Protein AF-A0A8H7FLU4-F1 (afdb_monomer_lite)

Structure (mmCIF, N/CA/C/O backbone):
data_AF-A0A8H7FLU4-F1
#
_entry.id   AF-A0A8H7FLU4-F1
#
loop_
_atom_site.group_PDB
_atom_site.id
_atom_site.type_symbol
_atom_site.label_atom_id
_atom_site.label_alt_id
_atom_site.label_comp_id
_atom_site.label_asym_id
_atom_site.label_entity_id
_atom_site.label_seq_id
_atom_site.pdbx_PDB_ins_code
_atom_site.Cartn_x
_atom_site.Cartn_y
_atom_site.Cartn_z
_atom_site.occupancy
_atom_site.B_iso_or_equiv
_atom_site.auth_seq_id
_atom_site.auth_comp_id
_atom_site.auth_asym_id
_atom_site.auth_atom_id
_atom_site.pdbx_PDB_model_num
ATOM 1 N N . MET A 1 1 ? -44.808 2.483 -30.007 1.00 52.56 1 MET A N 1
ATOM 2 C CA . MET A 1 1 ? -43.364 2.314 -30.289 1.00 52.56 1 MET A CA 1
ATOM 3 C C . MET A 1 1 ? -42.459 2.634 -29.084 1.00 52.56 1 MET A C 1
ATOM 5 O O . MET A 1 1 ? -41.346 3.084 -29.282 1.00 52.56 1 MET A O 1
ATOM 9 N N . HIS A 1 2 ? -42.879 2.387 -27.831 1.00 55.38 2 HIS A N 1
ATOM 10 C CA .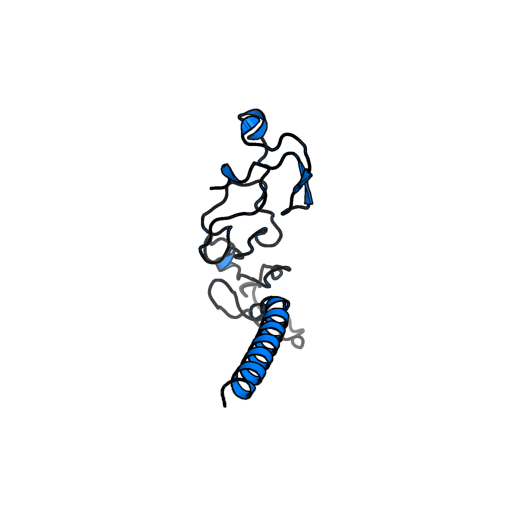 HIS A 1 2 ? -42.052 2.710 -26.644 1.00 55.38 2 HIS A CA 1
ATOM 11 C C . HIS A 1 2 ? -41.569 1.472 -25.863 1.00 55.38 2 HIS A C 1
ATOM 13 O O . HIS A 1 2 ? -40.625 1.542 -25.086 1.00 55.38 2 HIS A O 1
ATOM 19 N N . LYS A 1 3 ? -42.208 0.310 -26.074 1.00 53.03 3 LYS A N 1
ATOM 20 C CA . LYS A 1 3 ? -41.825 -0.940 -25.402 1.00 53.03 3 LYS A CA 1
ATOM 21 C C . LYS A 1 3 ? -40.581 -1.575 -26.030 1.00 53.03 3 LYS A C 1
ATOM 23 O O . LYS A 1 3 ? -39.710 -2.003 -25.289 1.00 53.03 3 LYS A O 1
ATOM 28 N N . GLU A 1 4 ? -40.467 -1.596 -27.358 1.00 54.50 4 GLU A N 1
ATOM 29 C CA . GLU A 1 4 ? -39.339 -2.243 -28.056 1.00 54.50 4 GLU A CA 1
ATOM 30 C C . GLU A 1 4 ? -37.990 -1.554 -27.790 1.00 54.50 4 GLU A C 1
ATOM 32 O O . GLU A 1 4 ? -37.000 -2.241 -27.552 1.00 54.50 4 GLU A O 1
ATOM 37 N N . THR A 1 5 ? -37.961 -0.220 -27.702 1.00 52.09 5 THR A N 1
ATOM 38 C CA . THR A 1 5 ? -36.750 0.560 -27.379 1.00 52.09 5 THR A CA 1
ATOM 39 C C . THR A 1 5 ? -36.280 0.353 -25.934 1.00 52.09 5 THR A C 1
ATOM 41 O O . THR A 1 5 ? -35.084 0.254 -25.670 1.00 52.09 5 THR A O 1
ATOM 44 N N . CYS A 1 6 ? -37.211 0.182 -24.990 1.00 57.66 6 CYS A N 1
ATOM 45 C CA . CYS A 1 6 ? -36.879 -0.088 -23.588 1.00 57.66 6 CYS A CA 1
ATOM 46 C C . CYS A 1 6 ? -36.291 -1.501 -23.388 1.00 57.66 6 CYS A C 1
ATOM 48 O O . CYS A 1 6 ? -35.422 -1.706 -22.537 1.00 57.66 6 CYS A O 1
ATOM 50 N N . PHE A 1 7 ? -36.724 -2.490 -24.182 1.00 58.44 7 PHE A N 1
ATOM 51 C CA . PHE A 1 7 ? -36.149 -3.841 -24.146 1.00 58.44 7 PHE A CA 1
ATOM 52 C C . PHE A 1 7 ? -34.725 -3.888 -24.721 1.00 58.44 7 PHE A C 1
ATOM 54 O O . PHE A 1 7 ? -33.890 -4.622 -24.186 1.00 58.44 7 PHE A O 1
ATOM 61 N N . SER A 1 8 ? -34.417 -3.096 -25.756 1.00 69.75 8 SER A N 1
ATOM 62 C CA . SER A 1 8 ? -33.050 -2.993 -26.286 1.00 69.75 8 SER A CA 1
ATOM 63 C C . SER A 1 8 ? -32.102 -2.272 -25.327 1.00 69.75 8 SER A C 1
ATOM 65 O O . SER A 1 8 ? -30.999 -2.760 -25.101 1.00 69.75 8 SER A O 1
ATOM 67 N N . GLU A 1 9 ? -32.534 -1.177 -24.694 1.00 74.12 9 GLU A N 1
ATOM 68 C CA . GLU A 1 9 ? -31.709 -0.423 -23.735 1.00 74.12 9 GLU A CA 1
ATOM 69 C C . GLU A 1 9 ? -31.348 -1.254 -22.499 1.00 74.12 9 GLU A C 1
ATOM 71 O O . GLU A 1 9 ? -30.185 -1.309 -22.104 1.00 74.12 9 GLU A O 1
ATOM 76 N N . LYS A 1 10 ? -32.313 -1.988 -21.926 1.00 76.62 10 LYS A N 1
ATOM 77 C CA . LYS A 1 10 ? -32.045 -2.891 -20.793 1.00 76.62 10 LYS A CA 1
ATOM 78 C C . LYS A 1 10 ? -31.032 -3.978 -21.139 1.00 76.62 10 LYS A C 1
ATOM 80 O O . LYS A 1 10 ? -30.221 -4.351 -20.296 1.00 76.62 10 LYS A O 1
ATOM 85 N N . ARG A 1 11 ? -31.072 -4.490 -22.371 1.00 81.38 11 ARG A N 1
ATOM 86 C CA . ARG A 1 11 ? -30.145 -5.525 -22.838 1.00 81.38 11 ARG A CA 1
ATOM 87 C C . ARG A 1 11 ? -28.740 -4.968 -23.072 1.00 81.38 11 ARG A C 1
ATOM 89 O O . ARG A 1 11 ? -27.779 -5.653 -22.743 1.00 81.38 11 ARG A O 1
ATOM 96 N N . ILE A 1 12 ? -28.631 -3.745 -23.592 1.00 83.00 12 ILE A N 1
ATOM 97 C CA . ILE A 1 12 ? -27.352 -3.042 -23.759 1.00 83.00 12 ILE A CA 1
ATOM 98 C C . ILE A 1 12 ? -26.728 -2.756 -22.391 1.00 83.00 12 ILE A C 1
ATOM 100 O O . ILE A 1 12 ? -25.575 -3.115 -22.177 1.00 83.00 12 ILE A O 1
ATOM 104 N N . ASN A 1 13 ? -27.496 -2.217 -21.441 1.00 85.00 13 ASN A N 1
ATOM 105 C CA . ASN A 1 13 ? -26.995 -1.939 -20.092 1.00 85.00 13 ASN A CA 1
ATOM 106 C C . ASN A 1 13 ? -26.537 -3.218 -19.385 1.00 85.00 13 ASN A C 1
ATOM 108 O O . ASN A 1 13 ? -25.422 -3.265 -18.886 1.00 85.00 13 ASN A O 1
ATOM 112 N N . ALA A 1 14 ? -27.315 -4.302 -19.458 1.00 84.88 14 ALA A N 1
ATOM 113 C CA . ALA A 1 14 ? -26.906 -5.588 -18.891 1.00 84.88 14 ALA A CA 1
ATOM 114 C C . ALA A 1 14 ? -25.640 -6.177 -19.549 1.00 84.88 14 ALA A C 1
ATOM 116 O O . ALA A 1 14 ? -24.930 -6.963 -18.926 1.00 84.88 14 ALA A O 1
ATOM 117 N N . MET A 1 15 ? -25.361 -5.844 -20.813 1.00 84.25 15 MET A N 1
ATOM 118 C CA . MET A 1 15 ? -24.137 -6.259 -21.503 1.00 84.25 15 MET A CA 1
ATOM 119 C C . MET A 1 15 ? -22.943 -5.396 -21.086 1.00 84.25 15 MET A C 1
ATOM 121 O O . MET A 1 15 ? -21.872 -5.935 -20.829 1.00 84.25 15 MET A O 1
ATOM 125 N N . LEU A 1 16 ? -23.141 -4.082 -20.950 1.00 87.06 16 LEU A N 1
ATOM 126 C CA . LEU A 1 16 ? -22.137 -3.156 -20.425 1.00 87.06 16 LEU A CA 1
ATOM 127 C C . LEU A 1 16 ? -21.781 -3.476 -18.972 1.00 87.06 16 LEU A C 1
ATOM 129 O O . LEU A 1 16 ? -20.606 -3.471 -18.634 1.00 87.06 16 LEU A O 1
ATOM 133 N N . ASP A 1 17 ? -22.758 -3.833 -18.138 1.00 88.12 17 ASP A N 1
ATOM 134 C CA . ASP A 1 17 ? -22.525 -4.241 -16.750 1.00 88.12 17 ASP A CA 1
ATOM 135 C C . ASP A 1 17 ? -21.650 -5.497 -16.672 1.00 88.12 17 ASP A C 1
ATOM 137 O O . ASP A 1 17 ? -20.758 -5.577 -15.831 1.00 88.12 17 ASP A O 1
ATOM 141 N N . LYS A 1 18 ? -21.856 -6.458 -17.583 1.00 85.81 18 LYS A N 1
ATOM 142 C CA . LYS A 1 18 ? -21.008 -7.654 -17.686 1.00 85.81 18 LYS A CA 1
ATOM 143 C C . LYS A 1 18 ? -19.590 -7.311 -18.123 1.00 85.81 18 LYS A C 1
ATOM 145 O O . LYS A 1 18 ? -18.654 -7.760 -17.478 1.00 85.81 18 LYS A O 1
ATOM 150 N N . ILE A 1 19 ? -19.435 -6.482 -19.154 1.00 84.94 19 ILE A N 1
ATOM 151 C CA . ILE A 1 19 ? -18.115 -6.038 -19.629 1.00 84.94 19 ILE A CA 1
ATOM 152 C C . ILE A 1 19 ? -17.389 -5.255 -18.528 1.00 84.94 19 ILE A C 1
ATOM 154 O O . ILE A 1 19 ? -16.218 -5.503 -18.269 1.00 84.94 19 ILE A O 1
ATOM 158 N N . ASN A 1 20 ? -18.084 -4.360 -17.825 1.00 84.19 20 ASN A N 1
ATOM 159 C CA . ASN A 1 20 ? -17.516 -3.593 -16.718 1.00 84.19 20 ASN A CA 1
ATOM 160 C C . ASN A 1 20 ? -17.113 -4.496 -15.548 1.00 84.19 20 ASN A C 1
ATOM 162 O O . ASN A 1 20 ? -16.073 -4.265 -14.941 1.00 84.19 20 ASN A O 1
ATOM 166 N N . ALA A 1 21 ? -17.909 -5.521 -15.230 1.00 81.19 21 ALA A N 1
ATOM 167 C CA . ALA A 1 21 ? -17.563 -6.499 -14.204 1.00 81.19 21 ALA A CA 1
ATOM 168 C C . ALA A 1 21 ? -16.354 -7.359 -14.612 1.00 81.19 21 ALA A C 1
ATOM 170 O O . ALA A 1 21 ? -15.484 -7.615 -13.784 1.00 81.19 21 ALA A O 1
ATOM 171 N N . GLU A 1 22 ? -16.274 -7.768 -15.881 1.00 78.25 22 GLU A N 1
ATOM 172 C CA . GLU A 1 22 ? -15.142 -8.518 -16.437 1.00 78.25 22 GLU A CA 1
ATOM 173 C C . GLU A 1 22 ? -13.857 -7.678 -16.465 1.00 78.25 22 GLU A C 1
ATOM 175 O O . GLU A 1 22 ? -12.801 -8.171 -16.080 1.00 78.25 22 GLU A O 1
ATOM 180 N N . GLU A 1 23 ? -13.930 -6.402 -16.853 1.00 72.50 23 GLU A N 1
ATOM 181 C CA . GLU A 1 23 ? -12.800 -5.463 -16.804 1.00 72.50 23 GLU A CA 1
ATOM 182 C C . GLU A 1 23 ? -12.382 -5.139 -15.363 1.00 72.50 23 GLU A C 1
ATOM 184 O O . GLU A 1 23 ? -11.192 -5.112 -15.063 1.00 72.50 23 GLU A O 1
ATOM 189 N N . ALA A 1 24 ? -13.334 -4.956 -14.441 1.00 71.19 24 ALA A N 1
ATOM 190 C CA . ALA A 1 24 ? -13.039 -4.708 -13.028 1.00 71.19 24 ALA A CA 1
ATOM 191 C C . ALA A 1 24 ? -12.415 -5.922 -12.316 1.00 71.19 24 ALA A C 1
ATOM 193 O O . ALA A 1 24 ? -11.744 -5.751 -11.299 1.00 71.19 24 ALA A O 1
ATOM 194 N N . ALA A 1 25 ? -12.634 -7.135 -12.831 1.00 72.69 25 ALA A N 1
ATOM 195 C CA . ALA A 1 25 ? -12.030 -8.358 -12.314 1.00 72.69 25 ALA A CA 1
ATOM 196 C C . ALA A 1 25 ? -10.604 -8.603 -12.838 1.00 72.69 25 ALA A C 1
ATOM 198 O O . ALA A 1 25 ? -9.891 -9.438 -12.274 1.00 72.69 25 ALA A O 1
ATOM 199 N N . LYS A 1 26 ? -10.168 -7.913 -13.904 1.00 69.81 26 LYS A N 1
ATOM 200 C CA . LYS A 1 26 ? -8.798 -8.052 -14.415 1.00 69.81 26 LYS A CA 1
ATOM 201 C C . LYS A 1 26 ? -7.809 -7.417 -13.435 1.00 69.81 26 LYS A C 1
ATOM 203 O O . LYS A 1 26 ? -8.065 -6.318 -12.936 1.00 69.81 26 LYS A O 1
ATOM 208 N N . PRO A 1 27 ? -6.661 -8.066 -13.172 1.00 64.38 27 PRO A N 1
ATOM 209 C CA . PRO A 1 27 ? -5.610 -7.435 -12.393 1.00 64.38 27 PRO A CA 1
ATOM 210 C C . PRO A 1 27 ? -5.148 -6.155 -13.108 1.00 64.38 27 PRO A C 1
ATOM 212 O O . PRO A 1 27 ? -5.127 -6.115 -14.344 1.00 64.38 27 PRO A O 1
ATOM 215 N N . PRO A 1 28 ? -4.790 -5.099 -12.359 1.00 66.44 28 PRO A N 1
ATOM 216 C CA . PRO A 1 28 ? -4.310 -3.863 -12.956 1.00 66.44 28 PRO A CA 1
ATOM 217 C C . PRO A 1 28 ? -3.080 -4.144 -13.836 1.00 66.44 28 PRO A C 1
ATOM 219 O O . PRO A 1 28 ? -2.247 -4.979 -13.469 1.00 66.44 28 PRO A O 1
ATOM 222 N N . PRO A 1 29 ? -2.943 -3.468 -14.991 1.00 68.44 29 PRO A N 1
ATOM 223 C CA . PRO A 1 29 ? -1.789 -3.663 -15.857 1.00 68.44 29 PRO A CA 1
ATOM 224 C C . PRO A 1 29 ? -0.506 -3.307 -15.099 1.00 68.44 29 PRO A C 1
ATOM 226 O O . PRO A 1 29 ? -0.402 -2.220 -14.520 1.00 68.44 29 PRO A O 1
ATOM 229 N N . LYS A 1 30 ? 0.460 -4.233 -15.106 1.00 77.31 30 LYS A N 1
ATOM 230 C CA . LYS A 1 30 ? 1.774 -4.028 -14.490 1.00 77.31 30 LYS A CA 1
ATOM 231 C C . LYS A 1 30 ? 2.607 -3.020 -15.310 1.00 77.31 30 LYS A C 1
ATOM 233 O O . LYS A 1 30 ? 2.429 -2.941 -16.530 1.00 77.31 30 LYS A O 1
ATOM 238 N N . PRO A 1 31 ? 3.492 -2.236 -14.666 1.00 80.88 31 PRO A N 1
ATOM 239 C CA . PRO A 1 31 ? 4.494 -1.412 -15.335 1.00 80.88 31 PRO A CA 1
ATOM 240 C C . PRO A 1 31 ? 5.388 -2.232 -16.267 1.00 80.88 31 PRO A C 1
ATOM 242 O O . PRO A 1 31 ? 5.470 -3.456 -16.166 1.00 80.88 31 PRO A O 1
ATOM 245 N N . LYS A 1 32 ? 6.070 -1.543 -17.185 1.00 81.38 32 LYS A N 1
ATOM 246 C CA . LYS A 1 32 ? 7.060 -2.189 -18.045 1.00 81.38 32 LYS A CA 1
ATOM 247 C C . LYS A 1 32 ? 8.278 -2.600 -17.218 1.00 81.38 32 LYS A C 1
ATOM 249 O O . LYS A 1 32 ? 8.772 -1.791 -16.441 1.00 81.38 32 LYS A O 1
ATOM 254 N N . ALA A 1 33 ? 8.757 -3.820 -17.438 1.00 79.56 33 ALA A N 1
ATOM 255 C CA . ALA A 1 33 ? 9.882 -4.391 -16.701 1.00 79.56 33 ALA A CA 1
ATOM 256 C C . ALA A 1 33 ? 11.258 -3.838 -17.127 1.00 79.56 33 ALA A C 1
ATOM 258 O O . ALA A 1 33 ? 12.252 -4.103 -16.466 1.00 79.56 33 ALA A O 1
ATOM 259 N N . ASP A 1 34 ? 11.332 -3.081 -18.228 1.00 82.88 34 ASP A N 1
ATOM 260 C CA . ASP A 1 34 ? 12.581 -2.550 -18.791 1.00 82.88 34 ASP A CA 1
ATOM 261 C C . ASP A 1 34 ? 12.925 -1.136 -18.299 1.00 82.88 34 ASP A C 1
ATOM 263 O O . ASP A 1 34 ? 13.911 -0.554 -18.747 1.00 82.88 34 ASP A O 1
ATOM 267 N N . GLN A 1 35 ? 12.119 -0.553 -17.407 1.00 87.19 35 GLN A N 1
ATOM 268 C CA . GLN A 1 35 ? 12.310 0.822 -16.951 1.00 87.19 35 GLN A CA 1
ATOM 269 C C . GLN A 1 35 ? 11.878 1.043 -15.501 1.00 87.19 35 GLN A C 1
ATOM 271 O O . GLN A 1 35 ? 10.874 0.510 -15.023 1.00 87.19 35 GLN A O 1
ATOM 276 N N . CYS A 1 36 ? 12.610 1.912 -14.812 1.00 85.94 36 CYS A N 1
ATOM 277 C CA . CYS A 1 36 ? 12.272 2.398 -13.487 1.00 85.94 36 CYS A CA 1
ATOM 278 C C . CYS A 1 36 ? 10.885 3.046 -13.511 1.00 85.94 36 CYS A C 1
ATOM 280 O O . CYS A 1 36 ? 10.606 3.945 -14.304 1.00 85.94 36 CYS A O 1
ATOM 282 N N . THR A 1 37 ? 10.006 2.621 -12.607 1.00 86.56 37 THR A N 1
ATOM 283 C CA . THR A 1 37 ? 8.657 3.185 -12.496 1.00 86.56 37 THR A CA 1
ATOM 284 C C . THR A 1 37 ? 8.672 4.577 -11.854 1.00 86.56 37 THR A C 1
ATOM 286 O O . THR A 1 37 ? 7.770 5.369 -12.118 1.00 86.56 37 THR A O 1
ATOM 289 N N . GLY A 1 38 ? 9.705 4.893 -11.061 1.00 83.44 38 GLY A N 1
ATOM 290 C CA . GLY A 1 38 ? 9.882 6.194 -10.411 1.00 83.44 38 GLY A CA 1
ATOM 291 C C . GLY A 1 38 ? 10.342 7.302 -11.363 1.00 83.44 38 GLY A C 1
ATOM 292 O O . GLY A 1 38 ? 9.669 8.319 -11.496 1.00 83.44 38 GLY A O 1
ATOM 293 N N . CYS A 1 39 ? 11.473 7.112 -12.049 1.00 86.06 39 CYS A N 1
ATOM 294 C CA . CYS A 1 39 ? 12.070 8.138 -12.918 1.00 86.06 39 CYS A CA 1
ATOM 295 C C . CYS A 1 39 ? 11.967 7.847 -14.425 1.00 86.06 39 CYS A C 1
ATOM 297 O O . CYS A 1 39 ? 12.257 8.727 -15.233 1.00 86.06 39 CYS A O 1
ATOM 299 N N . GLY A 1 40 ? 11.556 6.639 -14.827 1.00 85.75 40 GLY A N 1
ATOM 300 C CA . GLY A 1 40 ? 11.436 6.253 -16.236 1.00 85.75 40 GLY A CA 1
ATOM 301 C C . GLY A 1 40 ? 12.752 5.899 -16.932 1.00 85.75 40 GLY A C 1
ATOM 302 O O . GLY A 1 40 ? 12.727 5.652 -18.138 1.00 85.75 40 GLY A O 1
ATOM 303 N N . VAL A 1 41 ? 13.886 5.873 -16.217 1.00 85.06 41 VAL A N 1
ATOM 304 C CA . VAL A 1 41 ? 15.163 5.415 -16.789 1.00 85.06 41 VAL A CA 1
ATOM 305 C C . VAL A 1 41 ? 15.047 3.950 -17.199 1.00 85.06 41 VAL A C 1
ATOM 307 O O . VAL A 1 41 ? 14.432 3.160 -16.484 1.00 85.06 41 VAL A O 1
ATOM 310 N N . LYS A 1 42 ? 15.599 3.591 -18.359 1.00 84.50 42 LYS A N 1
ATOM 311 C CA . LYS A 1 42 ? 15.657 2.194 -18.791 1.00 84.50 42 LYS A CA 1
ATOM 312 C C . LYS A 1 42 ? 16.768 1.471 -18.053 1.00 84.50 42 LYS A C 1
ATOM 314 O O . LYS A 1 42 ? 17.855 2.024 -17.922 1.00 84.50 42 LYS A O 1
ATOM 319 N N . PHE A 1 43 ? 16.499 0.246 -17.627 1.00 81.19 43 PHE A N 1
ATOM 320 C CA . PHE A 1 43 ? 17.546 -0.602 -17.078 1.00 81.19 43 PHE A CA 1
ATOM 321 C C . PHE A 1 43 ? 18.482 -1.065 -18.200 1.00 81.19 43 PHE A C 1
ATOM 323 O O . PHE A 1 43 ? 18.008 -1.279 -19.324 1.00 81.19 43 PHE A O 1
ATOM 330 N N . PRO A 1 44 ? 19.791 -1.205 -17.927 1.00 71.88 44 PRO A N 1
ATOM 331 C CA . PRO A 1 44 ? 20.709 -1.800 -18.887 1.00 71.88 44 PRO A CA 1
ATOM 332 C C . PRO A 1 44 ? 20.211 -3.208 -19.242 1.00 71.88 44 PRO A C 1
ATOM 334 O O . PRO A 1 44 ? 19.920 -4.017 -18.359 1.00 71.88 44 PRO A O 1
ATOM 337 N N . GLN A 1 45 ? 20.044 -3.485 -20.537 1.00 61.69 45 GLN A N 1
ATOM 338 C CA . GLN A 1 45 ? 19.743 -4.840 -20.988 1.00 61.69 45 GLN A CA 1
ATOM 339 C C . GLN A 1 45 ? 21.003 -5.672 -20.769 1.00 61.69 45 GLN A C 1
ATOM 341 O O . GLN A 1 45 ? 22.057 -5.356 -21.312 1.00 61.69 45 GLN A O 1
ATOM 346 N N . ARG A 1 46 ? 20.902 -6.700 -19.928 1.00 53.94 46 ARG A N 1
ATOM 347 C CA . ARG A 1 46 ? 21.934 -7.726 -19.830 1.00 53.94 46 ARG A CA 1
ATOM 348 C C . ARG A 1 46 ? 21.746 -8.617 -21.053 1.00 53.94 46 ARG A C 1
ATOM 350 O O . ARG A 1 46 ? 20.848 -9.455 -21.053 1.00 53.94 46 ARG A O 1
ATOM 357 N N . ASP A 1 47 ? 22.487 -8.345 -22.119 1.00 48.25 47 ASP A N 1
ATOM 358 C CA . ASP A 1 47 ? 22.499 -9.223 -23.283 1.00 48.25 47 ASP A CA 1
ATOM 359 C C . ASP A 1 47 ? 23.040 -10.589 -22.825 1.00 48.25 47 ASP A C 1
ATOM 361 O O . ASP A 1 47 ? 24.103 -10.679 -22.214 1.00 48.25 47 ASP A O 1
ATOM 365 N N . GLU A 1 48 ? 22.257 -11.651 -23.033 1.00 52.19 48 GLU A N 1
ATOM 366 C CA . GLU A 1 48 ? 22.562 -13.01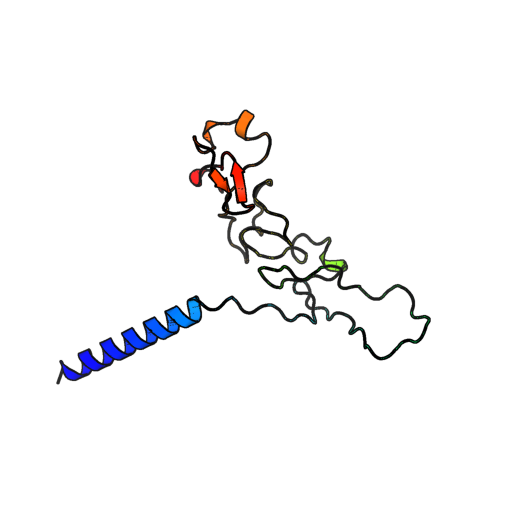5 -22.564 1.00 52.19 48 GLU A CA 1
ATOM 367 C C . GLU A 1 48 ? 23.719 -13.677 -23.346 1.00 52.19 48 GLU A C 1
ATOM 369 O O . GLU A 1 48 ? 24.103 -14.796 -23.017 1.00 52.19 48 GLU A O 1
ATOM 374 N N . ASP A 1 49 ? 24.279 -12.990 -24.350 1.00 48.78 49 ASP A N 1
ATOM 375 C CA . ASP A 1 49 ? 25.241 -13.540 -25.315 1.00 48.78 49 ASP A CA 1
ATOM 376 C C . ASP A 1 49 ? 26.696 -13.048 -25.140 1.00 48.78 49 ASP A C 1
ATOM 378 O O . ASP A 1 49 ? 27.583 -13.588 -25.799 1.00 48.78 49 ASP A O 1
ATOM 382 N N . ASP A 1 50 ? 26.976 -12.081 -24.257 1.00 43.56 50 ASP A N 1
ATOM 383 C CA . ASP A 1 50 ? 28.346 -11.598 -24.010 1.00 43.56 50 ASP A CA 1
ATOM 384 C C . ASP A 1 50 ? 28.895 -12.176 -22.692 1.00 43.56 50 ASP A C 1
ATOM 386 O O . ASP A 1 50 ? 28.827 -11.570 -21.621 1.00 43.56 50 ASP A O 1
ATOM 390 N N . GLU A 1 51 ? 29.460 -13.385 -22.786 1.00 45.34 51 GLU A N 1
ATOM 391 C CA . GLU A 1 51 ? 30.326 -14.010 -21.770 1.00 45.34 51 GLU A CA 1
ATOM 392 C C . GLU A 1 51 ? 31.750 -13.411 -21.766 1.00 45.34 51 GLU A C 1
ATOM 394 O O . GLU A 1 51 ? 32.706 -14.102 -21.416 1.00 45.34 51 GLU A O 1
ATOM 399 N N . ASP A 1 52 ? 31.918 -12.146 -22.163 1.00 40.47 52 ASP A N 1
ATOM 400 C CA . ASP A 1 52 ? 33.232 -11.509 -22.231 1.00 40.47 52 ASP A CA 1
ATOM 401 C C . ASP A 1 52 ? 33.479 -10.576 -21.036 1.00 40.47 52 ASP A C 1
ATOM 403 O O . ASP A 1 52 ? 32.739 -9.642 -20.723 1.00 40.47 52 ASP A O 1
ATOM 407 N N . GLU A 1 53 ? 34.562 -10.932 -20.357 1.00 48.62 53 GLU A N 1
ATOM 408 C CA . GLU A 1 53 ? 35.213 -10.330 -19.206 1.00 48.62 53 GLU A CA 1
ATOM 409 C C . GLU A 1 53 ? 35.447 -8.807 -19.373 1.00 48.62 53 GLU A C 1
ATOM 411 O O . GLU A 1 53 ? 35.740 -8.318 -20.463 1.00 48.62 53 GLU A O 1
ATOM 416 N N . ASP A 1 54 ? 35.389 -8.076 -18.251 1.00 44.09 54 ASP A N 1
ATOM 417 C CA . ASP A 1 54 ? 35.871 -6.693 -18.067 1.00 44.09 54 ASP A CA 1
ATOM 418 C C . ASP A 1 54 ? 34.985 -5.511 -18.535 1.00 44.09 54 ASP A C 1
ATOM 420 O O . ASP A 1 54 ? 35.458 -4.603 -19.223 1.00 44.09 54 ASP A O 1
ATOM 424 N N . MET A 1 55 ? 33.735 -5.408 -18.054 1.00 43.88 55 MET A N 1
ATOM 425 C CA . MET A 1 55 ? 33.073 -4.094 -17.942 1.00 43.88 55 MET A CA 1
ATOM 426 C C . MET A 1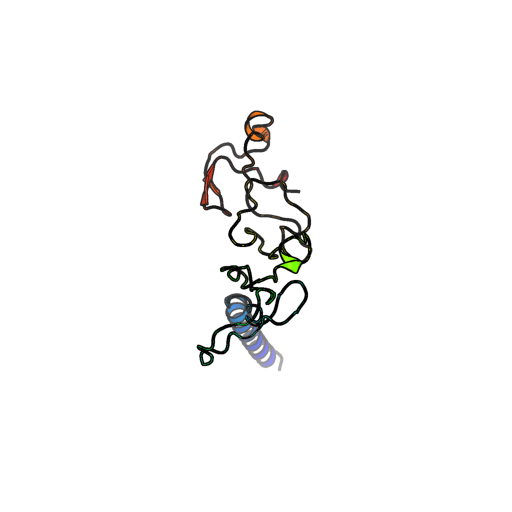 55 ? 32.907 -3.661 -16.486 1.00 43.88 55 MET A C 1
ATOM 428 O O . MET A 1 55 ? 32.248 -4.313 -15.680 1.00 43.88 55 MET A O 1
ATOM 432 N N . GLU A 1 56 ? 33.558 -2.541 -16.179 1.00 39.97 56 GLU A N 1
ATOM 433 C CA . GLU A 1 56 ? 33.578 -1.867 -14.890 1.00 39.97 56 GLU A CA 1
ATOM 434 C C . GLU A 1 56 ? 32.161 -1.593 -14.354 1.00 39.97 56 GLU A C 1
ATOM 436 O O . GLU A 1 56 ? 31.351 -0.906 -14.973 1.00 39.97 56 GLU A O 1
ATOM 441 N N . GLU A 1 57 ? 31.891 -2.210 -13.206 1.00 43.62 57 GLU A N 1
ATOM 442 C CA . GLU A 1 57 ? 31.202 -1.740 -11.993 1.00 43.62 57 GLU A CA 1
ATOM 443 C C . GLU A 1 57 ? 30.667 -0.283 -11.977 1.00 43.62 57 GLU A C 1
ATOM 445 O O . GLU A 1 57 ? 31.039 0.505 -11.117 1.00 43.62 57 GLU A O 1
ATOM 450 N N . ASP A 1 58 ? 29.793 0.102 -12.910 1.00 41.06 58 ASP A N 1
ATOM 451 C CA . ASP A 1 58 ? 28.997 1.347 -12.808 1.00 41.06 58 ASP A CA 1
ATOM 452 C C . ASP A 1 58 ? 27.661 1.268 -13.580 1.00 41.06 58 ASP A C 1
ATOM 454 O O . ASP A 1 58 ? 27.006 2.267 -13.890 1.00 41.06 58 ASP A O 1
ATOM 458 N N . GLY A 1 59 ? 27.244 0.053 -13.947 1.00 41.91 59 GLY A N 1
ATOM 459 C CA . GLY A 1 59 ? 25.919 -0.188 -14.500 1.00 41.91 59 GLY A CA 1
ATOM 460 C C . GLY A 1 59 ? 24.913 -0.198 -13.363 1.00 41.91 59 GLY A C 1
ATOM 461 O O . GLY A 1 59 ? 24.970 -1.112 -12.552 1.00 41.91 59 GLY A O 1
ATOM 462 N N . GLU A 1 60 ? 24.018 0.796 -13.318 1.00 46.00 60 GLU A N 1
ATOM 463 C CA . GLU A 1 60 ? 22.869 0.869 -12.405 1.00 46.00 60 GLU A CA 1
ATOM 464 C C . GLU A 1 60 ? 22.123 -0.478 -12.391 1.00 46.00 60 GLU A C 1
ATOM 466 O O . GLU A 1 60 ? 21.215 -0.717 -13.197 1.00 46.00 60 GLU A O 1
ATOM 471 N N . GLU A 1 61 ? 22.526 -1.391 -11.505 1.00 48.47 61 GLU A N 1
ATOM 472 C CA . GLU A 1 61 ? 21.846 -2.660 -11.335 1.00 48.47 61 GLU A CA 1
ATOM 473 C C . GLU A 1 61 ? 20.416 -2.318 -10.927 1.00 48.47 61 GLU A C 1
ATOM 475 O O . GLU A 1 61 ? 20.164 -1.476 -10.057 1.00 48.47 61 GLU A O 1
ATOM 480 N N . ALA A 1 62 ? 19.445 -2.925 -11.607 1.00 50.59 62 ALA A N 1
ATOM 481 C CA . ALA A 1 62 ? 18.057 -2.860 -11.190 1.00 50.59 62 ALA A CA 1
ATOM 482 C C . ALA A 1 62 ? 17.962 -3.519 -9.805 1.00 50.59 62 ALA A C 1
ATOM 484 O O . ALA A 1 62 ? 17.739 -4.717 -9.683 1.00 50.59 62 ALA A O 1
ATOM 485 N N . LEU A 1 63 ? 18.178 -2.727 -8.758 1.00 53.97 63 LEU A N 1
ATOM 486 C CA . LEU A 1 63 ? 18.379 -3.184 -7.383 1.00 53.97 63 LEU A CA 1
ATOM 487 C C . LEU A 1 63 ? 17.106 -3.726 -6.724 1.00 53.97 63 LEU A C 1
ATOM 489 O O . LEU A 1 63 ? 17.132 -4.127 -5.564 1.00 53.97 63 LEU A O 1
ATOM 493 N N . ALA A 1 64 ? 15.973 -3.714 -7.421 1.00 55.50 64 ALA A N 1
ATOM 494 C CA . ALA A 1 64 ? 14.691 -4.041 -6.832 1.00 55.50 64 ALA A CA 1
ATOM 495 C C . ALA A 1 64 ? 13.944 -5.056 -7.690 1.00 55.50 64 ALA A C 1
ATOM 497 O O . ALA A 1 64 ? 13.401 -4.707 -8.744 1.00 55.50 64 ALA A O 1
ATOM 498 N N . ASP A 1 65 ? 13.860 -6.285 -7.172 1.00 65.56 65 ASP A N 1
ATOM 499 C CA . ASP A 1 65 ? 12.800 -7.230 -7.506 1.00 65.56 65 ASP A CA 1
ATOM 500 C C . ASP A 1 65 ? 11.483 -6.454 -7.638 1.00 65.56 65 ASP A C 1
ATOM 502 O O . ASP A 1 65 ? 11.067 -5.716 -6.733 1.00 65.56 65 ASP A O 1
ATOM 506 N N . ALA A 1 66 ? 10.864 -6.539 -8.818 1.00 77.50 66 ALA A N 1
ATOM 507 C CA . ALA A 1 66 ? 9.624 -5.830 -9.082 1.00 77.50 66 ALA A CA 1
ATOM 508 C C . ALA A 1 66 ? 8.592 -6.235 -8.026 1.00 77.50 66 ALA A C 1
ATOM 510 O O . ALA A 1 66 ? 8.420 -7.416 -7.742 1.00 77.50 66 ALA A O 1
ATOM 511 N N . CYS A 1 67 ? 7.880 -5.266 -7.452 1.00 79.00 67 CYS A N 1
ATOM 512 C CA . CYS A 1 67 ? 6.896 -5.570 -6.422 1.00 79.00 67 CYS A CA 1
ATOM 513 C C . CYS A 1 67 ? 5.861 -6.578 -6.950 1.00 79.00 67 CYS A C 1
ATOM 515 O O . CYS A 1 67 ? 5.219 -6.330 -7.970 1.00 79.00 67 CYS A O 1
ATOM 517 N N . ASP A 1 68 ? 5.663 -7.689 -6.243 1.00 75.25 68 ASP A N 1
ATOM 518 C CA . ASP A 1 68 ? 4.811 -8.792 -6.709 1.00 75.25 68 ASP A CA 1
ATOM 519 C C . ASP A 1 68 ? 3.368 -8.360 -7.010 1.00 75.25 68 ASP A C 1
ATOM 521 O O . ASP A 1 68 ? 2.770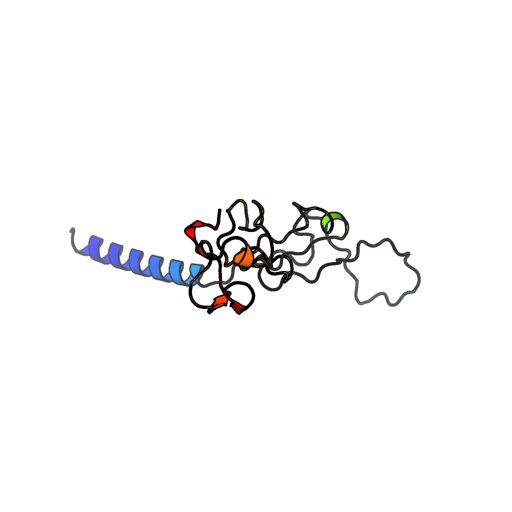 -8.783 -8.011 1.00 75.25 68 ASP A O 1
ATOM 525 N N . ASP A 1 69 ? 2.851 -7.449 -6.182 1.00 74.25 69 ASP A N 1
ATOM 526 C CA . ASP A 1 69 ? 1.494 -6.912 -6.257 1.00 74.25 69 ASP A CA 1
ATOM 527 C C . ASP A 1 69 ? 1.311 -5.971 -7.460 1.00 74.25 69 ASP A C 1
ATOM 529 O O . ASP A 1 69 ? 0.428 -6.166 -8.299 1.00 74.25 69 ASP A O 1
ATOM 533 N N . CYS A 1 70 ? 2.136 -4.919 -7.539 1.00 76.44 70 CYS A N 1
ATOM 534 C CA . CYS A 1 70 ? 1.957 -3.802 -8.474 1.00 76.44 70 CYS A CA 1
ATOM 535 C C . CYS A 1 70 ? 2.869 -3.872 -9.707 1.00 76.44 70 CYS A C 1
ATOM 537 O O . CYS A 1 70 ? 2.622 -3.153 -10.669 1.00 76.44 70 CYS A O 1
ATOM 539 N N . GLY A 1 71 ? 3.926 -4.686 -9.684 1.00 80.94 71 GLY A N 1
ATOM 540 C CA . GLY A 1 71 ? 5.016 -4.691 -10.665 1.00 80.94 71 GLY A CA 1
ATOM 541 C C . GLY A 1 71 ? 5.884 -3.428 -10.643 1.00 80.94 71 GLY A C 1
ATOM 542 O O . GLY A 1 71 ? 6.610 -3.177 -11.596 1.00 80.94 71 GLY A O 1
ATOM 543 N N . TYR A 1 72 ? 5.765 -2.591 -9.608 1.00 84.06 72 TYR A N 1
ATOM 544 C CA . TYR A 1 72 ? 6.556 -1.368 -9.473 1.00 84.06 72 TYR A CA 1
ATOM 545 C C . TYR A 1 72 ? 8.007 -1.730 -9.172 1.00 84.06 72 TYR A C 1
ATOM 547 O O . TYR A 1 72 ? 8.271 -2.552 -8.297 1.00 84.06 72 TYR A O 1
ATOM 555 N N . MET A 1 73 ? 8.925 -1.093 -9.883 1.00 85.94 73 MET A N 1
ATOM 556 C CA . MET A 1 73 ? 10.363 -1.324 -9.772 1.00 85.94 73 MET A CA 1
ATOM 557 C C . MET A 1 73 ? 11.110 0.001 -9.857 1.00 85.94 73 MET A C 1
ATOM 559 O O . MET A 1 73 ? 10.613 0.956 -10.462 1.00 85.94 73 MET A O 1
ATOM 563 N N . VAL A 1 74 ? 12.286 0.078 -9.244 1.00 85.62 74 VAL A N 1
ATOM 564 C CA . VAL A 1 74 ? 13.054 1.321 -9.107 1.00 85.62 74 VAL A CA 1
ATOM 565 C C . VAL A 1 74 ? 14.525 1.079 -9.409 1.00 85.62 74 VAL A C 1
ATOM 567 O O . VAL A 1 74 ? 15.038 0.002 -9.130 1.00 85.62 74 VAL A O 1
ATOM 570 N N . CYS A 1 75 ? 15.193 2.075 -9.991 1.00 83.12 75 CYS A N 1
ATOM 571 C CA . CYS A 1 75 ? 16.652 2.082 -10.084 1.00 83.12 75 CYS A CA 1
ATOM 572 C C . CYS A 1 75 ? 17.283 2.420 -8.732 1.00 83.12 75 CYS A C 1
ATOM 574 O O . CYS A 1 75 ? 16.609 2.938 -7.834 1.00 83.12 75 CYS A O 1
ATOM 576 N N . GLU A 1 76 ? 18.587 2.185 -8.616 1.00 77.12 76 GLU A N 1
ATOM 577 C CA . GLU A 1 76 ? 19.373 2.512 -7.427 1.00 77.12 76 GLU A CA 1
ATOM 578 C C . GLU A 1 76 ? 19.206 3.976 -7.003 1.00 77.12 76 GLU A C 1
ATOM 580 O O . GLU A 1 76 ? 18.926 4.269 -5.843 1.00 77.12 76 GLU A O 1
ATOM 585 N N . GLY A 1 77 ? 19.232 4.909 -7.958 1.00 79.62 77 GLY A N 1
ATOM 586 C CA . GLY A 1 77 ? 19.009 6.327 -7.665 1.00 79.62 77 GLY A CA 1
ATOM 587 C C . GLY A 1 77 ? 17.629 6.622 -7.061 1.00 79.62 77 GLY A C 1
ATOM 588 O O . GLY A 1 77 ? 17.485 7.540 -6.257 1.00 79.62 77 GLY A O 1
ATOM 589 N N . CYS A 1 78 ? 16.609 5.830 -7.403 1.00 83.00 78 CYS A N 1
ATOM 590 C CA . CYS A 1 78 ? 15.269 5.984 -6.846 1.00 83.00 78 CYS A CA 1
ATOM 591 C C . CYS A 1 78 ? 15.088 5.251 -5.514 1.00 83.00 78 CYS A C 1
ATOM 593 O O . CYS A 1 78 ? 14.204 5.650 -4.771 1.00 83.00 78 CYS A O 1
ATOM 595 N N . VAL A 1 79 ? 15.888 4.235 -5.166 1.00 77.88 79 VAL A N 1
ATOM 596 C CA . VAL A 1 79 ? 15.668 3.424 -3.946 1.00 77.88 79 VAL A CA 1
ATOM 597 C C . VAL A 1 79 ? 15.697 4.260 -2.662 1.00 77.88 79 VAL A C 1
ATOM 599 O O . VAL A 1 79 ? 14.956 3.998 -1.716 1.00 77.88 79 VAL A O 1
ATOM 602 N N . SER A 1 80 ? 16.525 5.306 -2.647 1.00 72.62 80 SER A N 1
ATOM 603 C CA . SER A 1 80 ? 16.655 6.238 -1.524 1.00 72.62 80 SER A CA 1
ATOM 604 C C . SER A 1 80 ? 15.644 7.395 -1.571 1.00 72.62 80 SER A C 1
ATOM 606 O O . SER A 1 80 ? 15.498 8.135 -0.594 1.00 72.62 80 SER A O 1
ATOM 608 N N . ASP A 1 81 ? 14.907 7.547 -2.676 1.00 75.31 81 ASP A N 1
ATOM 609 C CA . ASP A 1 81 ? 13.926 8.609 -2.876 1.00 75.31 81 ASP A CA 1
ATOM 610 C C . ASP A 1 81 ? 12.566 8.209 -2.283 1.00 75.31 81 ASP A C 1
ATOM 612 O O . ASP A 1 81 ? 11.913 7.254 -2.698 1.00 75.31 81 ASP A O 1
ATOM 616 N N . THR A 1 82 ? 12.075 8.978 -1.313 1.00 68.25 82 THR A N 1
ATOM 617 C CA . THR A 1 82 ? 10.784 8.688 -0.662 1.00 68.25 82 THR A CA 1
ATOM 618 C C . THR A 1 82 ? 9.557 8.858 -1.566 1.00 68.25 82 THR A C 1
ATOM 620 O O . THR A 1 82 ? 8.489 8.352 -1.230 1.00 68.25 82 THR A O 1
ATOM 623 N N . ASN A 1 83 ? 9.687 9.563 -2.692 1.00 68.81 83 ASN A N 1
ATOM 624 C CA . ASN A 1 83 ? 8.632 9.756 -3.683 1.00 68.81 83 ASN A CA 1
ATOM 625 C C . ASN A 1 83 ? 8.761 8.750 -4.831 1.00 68.81 83 ASN A C 1
ATOM 627 O O . ASN A 1 83 ? 7.803 8.041 -5.127 1.00 68.81 83 ASN A O 1
ATOM 631 N N . ASN A 1 84 ? 9.935 8.679 -5.461 1.00 76.06 84 ASN A N 1
ATOM 632 C CA . ASN A 1 84 ? 10.160 7.854 -6.654 1.00 76.06 84 ASN A CA 1
ATOM 633 C C . ASN A 1 84 ? 10.481 6.390 -6.309 1.00 76.06 84 ASN A C 1
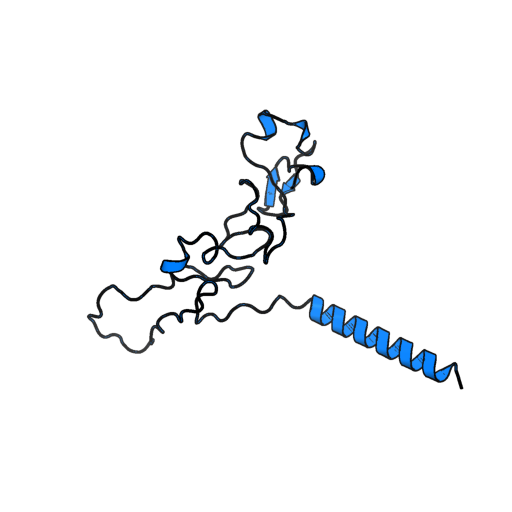ATOM 635 O O . ASN A 1 84 ? 10.209 5.490 -7.103 1.00 76.06 84 ASN A O 1
ATOM 639 N N . GLY A 1 85 ? 11.010 6.150 -5.110 1.00 75.38 85 GLY A N 1
ATOM 640 C CA . GLY A 1 85 ? 11.443 4.857 -4.584 1.00 75.38 85 GLY A CA 1
ATOM 641 C C . GLY A 1 85 ? 10.383 4.031 -3.882 1.00 75.38 85 GLY A C 1
ATOM 642 O O . GLY A 1 85 ? 10.722 3.005 -3.310 1.00 75.38 85 GLY A O 1
ATOM 643 N N . SER A 1 86 ? 9.124 4.474 -3.841 1.00 77.19 86 SER A N 1
ATOM 644 C CA . SER A 1 86 ? 8.059 3.788 -3.095 1.00 77.19 86 SER A CA 1
ATOM 645 C C . SER A 1 86 ? 6.972 3.261 -4.037 1.00 77.19 86 SER A C 1
ATOM 647 O O . SER A 1 86 ? 6.322 4.061 -4.711 1.00 77.19 86 SER A O 1
ATOM 649 N N . CYS A 1 87 ? 6.710 1.941 -4.060 1.00 78.56 87 CYS A N 1
ATOM 650 C CA . CYS A 1 87 ? 5.506 1.420 -4.719 1.00 78.56 87 CYS A CA 1
ATOM 651 C C . CYS A 1 87 ? 4.272 2.038 -4.055 1.00 78.56 87 CYS A C 1
ATOM 653 O O . CYS A 1 87 ? 4.147 2.145 -2.838 1.00 78.56 87 CYS A O 1
ATOM 655 N N . HIS A 1 88 ? 3.318 2.414 -4.894 1.00 72.50 88 HIS A N 1
ATOM 656 C CA . HIS A 1 88 ? 2.026 2.964 -4.508 1.00 72.50 88 HIS A CA 1
ATOM 657 C C . HIS A 1 88 ? 0.987 1.886 -4.156 1.00 72.50 88 HIS A C 1
ATOM 659 O O . HIS A 1 88 ? -0.212 2.104 -4.351 1.00 72.50 88 HIS A O 1
ATOM 665 N N . CYS A 1 89 ? 1.426 0.715 -3.698 1.00 77.31 89 CYS A N 1
ATOM 666 C CA . CYS A 1 89 ? 0.534 -0.321 -3.199 1.00 77.31 89 CYS A CA 1
ATOM 667 C C . CYS A 1 89 ? -0.161 0.181 -1.934 1.00 77.31 89 CYS A C 1
ATOM 669 O O . CYS A 1 89 ? 0.409 0.933 -1.157 1.00 77.31 89 CYS A O 1
ATOM 671 N N . LEU A 1 90 ? -1.418 -0.215 -1.727 1.00 72.62 90 LEU A N 1
ATOM 672 C CA . LEU A 1 90 ? -2.179 0.233 -0.555 1.00 72.62 90 LEU A CA 1
ATOM 673 C C . LEU A 1 90 ? -1.654 -0.388 0.743 1.00 72.62 90 LEU A C 1
ATOM 675 O O . LEU A 1 90 ? -1.868 0.171 1.808 1.00 72.62 90 LEU A O 1
ATOM 679 N N . ASN A 1 91 ? -1.031 -1.557 0.650 1.00 73.62 91 ASN A N 1
ATOM 680 C CA . ASN A 1 91 ? -0.747 -2.436 1.777 1.00 73.62 91 ASN A CA 1
ATOM 681 C C . ASN A 1 91 ? 0.764 -2.545 2.038 1.00 73.62 91 ASN A C 1
ATOM 683 O O . ASN A 1 91 ? 1.206 -2.500 3.187 1.00 73.62 91 ASN A O 1
ATOM 687 N N . SER A 1 92 ? 1.565 -2.581 0.979 1.00 72.75 92 SER A N 1
ATOM 688 C CA . SER A 1 92 ? 2.995 -2.860 1.045 1.00 72.75 92 SER A CA 1
ATOM 689 C C . SER A 1 92 ? 3.823 -1.833 0.264 1.00 72.75 92 SER A C 1
ATOM 691 O O . SER A 1 92 ? 3.347 -1.223 -0.691 1.00 72.75 92 SER A O 1
ATOM 693 N N . ASN A 1 93 ? 5.092 -1.681 0.643 1.00 75.12 93 ASN A N 1
ATOM 694 C CA . ASN A 1 93 ? 6.137 -1.094 -0.193 1.00 75.12 93 ASN A CA 1
ATOM 695 C C . ASN A 1 93 ? 7.216 -2.141 -0.454 1.00 75.12 93 ASN A C 1
ATOM 697 O O . ASN A 1 93 ? 7.980 -2.449 0.462 1.00 75.12 93 ASN A O 1
ATOM 701 N N . PHE A 1 94 ? 7.275 -2.693 -1.668 1.00 75.00 94 PHE A N 1
ATOM 702 C CA . PHE A 1 94 ? 8.211 -3.780 -1.998 1.00 75.00 94 PHE A CA 1
ATOM 703 C C . PHE A 1 94 ? 8.147 -4.920 -0.964 1.00 75.00 94 PHE A C 1
ATOM 705 O O . PHE A 1 94 ? 9.146 -5.289 -0.360 1.00 75.00 94 PHE A O 1
ATOM 712 N N . GLY A 1 95 ? 6.933 -5.396 -0.661 1.00 70.69 95 GLY A N 1
ATOM 713 C CA . GLY A 1 95 ? 6.702 -6.459 0.327 1.00 70.69 95 GLY A CA 1
ATOM 714 C C . GLY A 1 95 ? 6.708 -6.006 1.793 1.00 70.69 95 GLY A C 1
ATOM 715 O O . GLY A 1 95 ? 6.155 -6.695 2.648 1.00 70.69 95 GLY A O 1
ATOM 716 N N . ASN A 1 96 ? 7.227 -4.815 2.103 1.00 75.69 96 ASN A N 1
ATOM 717 C CA . ASN A 1 96 ? 7.201 -4.289 3.468 1.00 75.69 96 ASN A CA 1
ATOM 718 C C . ASN A 1 96 ? 5.813 -3.746 3.815 1.00 75.69 96 ASN A C 1
ATOM 720 O O . ASN A 1 96 ? 5.373 -2.736 3.265 1.00 75.69 96 ASN A O 1
ATOM 724 N N . SER A 1 97 ? 5.121 -4.417 4.734 1.00 81.56 97 SER A N 1
ATOM 725 C CA . SER A 1 97 ? 3.764 -4.051 5.148 1.00 81.56 97 SER A CA 1
ATOM 726 C C . SER A 1 97 ? 3.744 -2.734 5.930 1.00 81.56 97 SER A C 1
ATOM 728 O O . SER A 1 97 ? 4.493 -2.541 6.885 1.00 81.56 97 SER A O 1
ATOM 730 N N . TYR A 1 98 ? 2.825 -1.833 5.582 1.00 83.06 98 TYR A N 1
ATOM 731 C CA . TYR A 1 98 ? 2.653 -0.552 6.278 1.00 83.06 98 TYR A CA 1
ATOM 732 C C . TYR A 1 98 ? 1.973 -0.649 7.654 1.00 83.06 98 TYR A C 1
ATOM 734 O O . TYR A 1 98 ? 1.836 0.363 8.343 1.00 83.06 98 TYR A O 1
ATOM 742 N N . CYS A 1 99 ? 1.512 -1.833 8.064 1.00 87.31 99 CYS A N 1
ATOM 743 C CA . CYS A 1 99 ? 0.720 -2.011 9.283 1.00 87.31 99 CYS A CA 1
ATOM 744 C C . CYS A 1 99 ? 1.464 -1.645 10.578 1.00 87.31 99 CYS A C 1
ATOM 746 O O . CYS A 1 99 ? 0.813 -1.185 11.518 1.00 87.31 99 CYS A O 1
ATOM 748 N N . GLY A 1 100 ? 2.792 -1.790 10.611 1.00 85.06 100 GLY A N 1
ATOM 749 C CA . GLY A 1 100 ? 3.630 -1.463 11.770 1.00 85.06 100 GLY A CA 1
ATOM 750 C C . GLY A 1 100 ? 4.117 -0.011 11.827 1.00 85.06 100 GLY A C 1
ATOM 751 O O . GLY A 1 100 ? 4.731 0.388 12.809 1.00 85.06 100 GLY A O 1
ATOM 752 N N . VAL A 1 101 ? 3.856 0.804 10.798 1.00 80.56 101 VAL A N 1
ATOM 753 C CA . VAL A 1 101 ? 4.375 2.179 10.706 1.00 80.56 101 VAL A CA 1
ATOM 754 C C . VAL A 1 101 ? 3.256 3.213 10.651 1.00 80.56 101 VAL A C 1
ATOM 756 O O . VAL A 1 101 ? 2.093 2.911 10.365 1.00 80.56 101 VAL A O 1
ATOM 759 N N . SER A 1 102 ? 3.594 4.468 10.943 1.00 78.94 102 SER A N 1
ATOM 760 C CA . SER A 1 102 ? 2.677 5.592 10.746 1.00 78.94 102 SER A CA 1
ATOM 761 C C . SER A 1 102 ? 2.433 5.826 9.253 1.00 78.94 102 SER A C 1
ATOM 763 O O . SER A 1 102 ? 3.396 5.911 8.480 1.00 78.94 102 SER A O 1
ATOM 765 N N . PRO A 1 103 ? 1.165 5.928 8.817 1.00 73.38 103 PRO A N 1
ATOM 766 C CA . PRO A 1 103 ? 0.843 6.089 7.414 1.00 73.38 103 PRO A CA 1
ATOM 767 C C . PRO A 1 103 ? 1.348 7.442 6.927 1.00 73.38 103 PRO A C 1
ATOM 769 O O . PRO A 1 103 ? 1.117 8.481 7.545 1.00 73.38 103 PRO A O 1
ATOM 772 N N . ARG A 1 104 ? 2.041 7.428 5.793 1.00 76.62 104 ARG A N 1
ATOM 773 C CA . ARG A 1 104 ? 2.410 8.642 5.072 1.00 76.62 104 ARG A CA 1
ATOM 774 C C . ARG A 1 104 ? 1.393 8.890 3.969 1.00 76.62 104 ARG A C 1
ATOM 776 O O . ARG A 1 104 ? 0.711 7.969 3.520 1.00 76.62 104 ARG A O 1
ATOM 783 N N . TRP A 1 105 ? 1.308 10.135 3.509 1.00 71.94 105 TRP A N 1
ATOM 784 C CA . TRP A 1 105 ? 0.341 10.548 2.487 1.00 71.94 105 TRP A CA 1
ATOM 785 C C . TRP A 1 105 ? 0.440 9.731 1.183 1.00 71.94 105 TRP A C 1
ATOM 787 O O . TRP A 1 105 ? -0.545 9.621 0.461 1.00 71.94 105 TRP A O 1
ATOM 797 N N . TYR A 1 106 ? 1.600 9.127 0.901 1.00 70.12 106 TYR A N 1
ATOM 798 C CA . TYR A 1 106 ? 1.843 8.295 -0.279 1.00 70.12 106 TYR A CA 1
ATOM 799 C C . TYR A 1 106 ? 1.593 6.789 -0.069 1.00 70.12 106 TYR A C 1
ATOM 801 O O . TYR A 1 106 ? 1.502 6.058 -1.054 1.00 70.12 106 TYR A O 1
ATOM 809 N N . HIS A 1 107 ? 1.407 6.315 1.172 1.00 76.69 107 HIS A N 1
ATOM 810 C CA . HIS A 1 107 ? 1.172 4.890 1.474 1.00 76.69 107 HIS A CA 1
ATOM 811 C C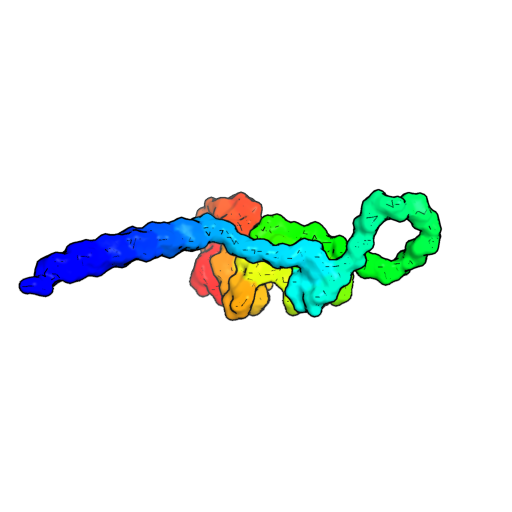 . HIS A 1 107 ? -0.228 4.396 1.062 1.00 76.69 107 HIS A C 1
ATOM 813 O O . HIS A 1 107 ? -0.469 3.197 1.026 1.00 76.69 107 HIS A O 1
ATOM 819 N N . GLY A 1 108 ? -1.186 5.281 0.761 1.00 69.69 108 GLY A N 1
ATOM 820 C CA . GLY A 1 108 ? -2.505 4.863 0.257 1.00 69.69 108 GLY A CA 1
ATOM 821 C C . GLY A 1 108 ? -2.587 4.702 -1.260 1.00 69.69 108 GLY A C 1
ATOM 822 O O . GLY A 1 108 ? -3.657 4.391 -1.787 1.00 69.69 108 GLY A O 1
ATOM 823 N N . GLY A 1 109 ? -1.467 4.911 -1.951 1.00 67.19 109 GLY A N 1
ATOM 824 C CA . GLY A 1 109 ? -1.343 4.784 -3.393 1.00 67.19 109 GLY A CA 1
ATOM 825 C C . GLY A 1 109 ? -1.896 5.975 -4.179 1.00 67.19 109 GLY A C 1
ATOM 826 O O . GLY A 1 109 ? -2.985 6.475 -3.902 1.00 67.19 109 GLY A O 1
ATOM 827 N N . ARG A 1 110 ? -1.141 6.434 -5.191 1.00 66.12 110 ARG A N 1
ATOM 828 C CA . ARG A 1 110 ? -1.520 7.481 -6.172 1.00 66.12 110 ARG A CA 1
ATOM 829 C C . ARG A 1 110 ? -2.329 8.649 -5.570 1.00 66.12 110 ARG A C 1
ATOM 831 O O . ARG A 1 110 ? -3.405 8.985 -6.064 1.00 66.12 110 ARG A O 1
ATOM 838 N N . GLY A 1 111 ? -1.825 9.241 -4.486 1.00 64.69 111 GLY A N 1
ATOM 839 C CA . GLY A 1 111 ? -2.426 10.417 -3.839 1.00 64.69 111 GLY A CA 1
ATOM 840 C C . GLY A 1 111 ? -3.634 10.139 -2.937 1.00 64.69 111 GLY A C 1
ATOM 841 O O . GLY A 1 111 ? -4.381 11.063 -2.619 1.00 64.69 111 GLY A O 1
ATOM 842 N N . LYS A 1 112 ? -3.862 8.887 -2.530 1.00 71.69 112 LYS A N 1
ATOM 843 C CA . LYS A 1 112 ? -4.903 8.519 -1.562 1.00 71.69 112 LYS A CA 1
ATOM 844 C C . LYS A 1 112 ? -4.293 8.307 -0.178 1.00 71.69 112 LYS A C 1
ATOM 846 O O . LYS A 1 112 ? -3.172 7.823 -0.057 1.00 71.69 112 LYS A O 1
ATOM 851 N N . SER A 1 113 ? -5.062 8.607 0.868 1.00 75.12 113 SER A N 1
ATOM 852 C CA . SER A 1 113 ? -4.710 8.234 2.243 1.00 75.12 113 SER A CA 1
ATOM 853 C C . SER A 1 113 ? -4.735 6.717 2.422 1.00 75.12 113 SER A C 1
ATOM 855 O O . SER A 1 113 ? -5.594 6.034 1.856 1.00 75.12 113 SER A O 1
ATOM 857 N N . TYR A 1 114 ? -3.819 6.204 3.241 1.00 80.81 114 TYR A N 1
ATOM 858 C CA . TYR A 1 114 ? -3.766 4.794 3.622 1.00 80.81 114 TYR A CA 1
ATOM 859 C C . TYR A 1 114 ? -5.051 4.370 4.350 1.00 80.81 114 TYR A C 1
ATOM 861 O O . TYR A 1 114 ? -5.557 5.082 5.215 1.00 80.81 114 TYR A O 1
ATOM 869 N N . ARG A 1 115 ? -5.597 3.203 3.985 1.00 82.31 115 ARG A N 1
ATOM 870 C CA . ARG A 1 115 ? -6.835 2.639 4.570 1.00 82.31 115 ARG A CA 1
ATOM 871 C C . ARG A 1 115 ? -6.675 1.202 5.079 1.00 82.31 115 ARG A C 1
ATOM 873 O O . ARG A 1 115 ? -7.647 0.616 5.577 1.00 82.31 115 ARG A O 1
ATOM 880 N N . GLY A 1 116 ? -5.476 0.637 4.931 1.00 85.31 116 GLY A N 1
ATOM 881 C CA . GLY A 1 116 ? -5.151 -0.709 5.386 1.00 85.31 116 GLY A CA 1
ATOM 882 C C . GLY A 1 116 ? -5.190 -0.827 6.908 1.00 85.31 116 GLY A C 1
ATOM 883 O O . GLY A 1 116 ? -5.335 0.159 7.632 1.00 85.31 116 GLY A O 1
ATOM 884 N N . ASP A 1 117 ? -5.113 -2.051 7.413 1.00 90.69 117 ASP A N 1
ATOM 885 C CA . ASP A 1 117 ? -5.031 -2.281 8.855 1.00 90.69 117 ASP A CA 1
ATOM 886 C C . ASP A 1 117 ? -3.701 -1.782 9.435 1.00 90.69 117 ASP A C 1
ATOM 888 O O . ASP A 1 117 ? -2.698 -1.675 8.727 1.00 90.69 117 ASP A O 1
ATOM 892 N N . ARG A 1 118 ? -3.709 -1.436 10.725 1.00 90.62 118 ARG A N 1
ATOM 893 C CA . ARG A 1 118 ? -2.522 -1.013 11.477 1.00 90.62 118 ARG A CA 1
ATOM 894 C C . ARG A 1 118 ? -2.489 -1.694 12.830 1.00 90.62 118 ARG A C 1
ATOM 896 O O . ARG A 1 118 ? -3.533 -1.805 13.464 1.00 90.62 118 ARG A O 1
ATOM 903 N N . HIS A 1 119 ? -1.306 -2.079 13.271 1.00 91.62 119 HIS A N 1
ATOM 904 C CA . HIS A 1 119 ? -1.026 -2.563 14.620 1.00 91.62 119 HIS A CA 1
ATOM 905 C C . HIS A 1 119 ? 0.412 -2.151 14.999 1.00 91.62 119 HIS A C 1
ATOM 907 O O . HIS A 1 119 ? 1.303 -2.988 15.095 1.00 91.62 119 HIS A O 1
ATOM 913 N N . PRO A 1 120 ? 0.673 -0.833 15.117 1.00 89.50 120 PRO A N 1
ATOM 914 C CA . PRO A 1 120 ? 1.981 -0.325 15.513 1.00 89.50 120 PRO A CA 1
ATOM 915 C C . PRO A 1 120 ? 2.345 -0.818 16.916 1.00 89.50 120 PRO A C 1
ATOM 917 O O . PRO A 1 120 ? 1.537 -0.727 17.844 1.00 89.50 120 PRO A O 1
ATOM 920 N N . GLU A 1 121 ? 3.566 -1.327 17.050 1.00 86.88 121 GLU A N 1
ATOM 921 C CA . GLU A 1 121 ? 4.120 -1.815 18.312 1.00 86.88 121 GLU A CA 1
ATOM 922 C C . GLU A 1 121 ? 4.170 -0.678 19.350 1.00 86.88 121 GLU A C 1
ATOM 924 O O . GLU A 1 121 ? 4.491 0.464 19.016 1.00 86.88 121 GLU A O 1
ATOM 929 N N . GLY A 1 122 ? 3.815 -0.954 20.607 1.00 84.88 122 GLY A N 1
ATOM 930 C CA . GLY A 1 122 ? 3.857 0.032 21.696 1.00 84.88 122 GLY A CA 1
ATOM 931 C C . GLY A 1 122 ? 2.638 0.963 21.794 1.00 84.88 122 GLY A C 1
ATOM 932 O O . GLY A 1 122 ? 2.238 1.354 22.891 1.00 84.88 122 GLY A O 1
ATOM 933 N N . GLU A 1 123 ? 1.989 1.311 20.675 1.00 87.50 123 GLU A N 1
ATOM 934 C CA . GLU A 1 123 ? 0.853 2.255 20.700 1.00 87.50 123 GLU A CA 1
ATOM 935 C C . GLU A 1 123 ? -0.374 1.675 21.428 1.00 87.50 123 GLU A C 1
ATOM 937 O O . GLU A 1 123 ? -1.207 2.419 21.956 1.00 87.50 123 GLU A O 1
ATOM 942 N N . ARG A 1 124 ? -0.511 0.344 21.466 1.00 88.31 124 ARG A N 1
ATOM 943 C CA . ARG A 1 124 ? -1.608 -0.317 22.181 1.00 88.31 124 ARG A CA 1
ATOM 944 C C . ARG A 1 124 ? -1.456 -0.192 23.688 1.00 88.31 124 ARG A C 1
ATOM 946 O O . ARG A 1 124 ? -2.469 -0.018 24.359 1.00 88.31 124 ARG A O 1
ATOM 953 N N . GLU A 1 125 ? -0.244 -0.306 24.224 1.00 89.94 125 GLU A N 1
ATOM 954 C CA . GLU A 1 125 ? 0.013 -0.098 25.650 1.00 89.94 125 GLU A CA 1
ATOM 955 C C . GLU A 1 125 ? -0.308 1.341 26.069 1.00 89.94 125 GLU A C 1
ATOM 957 O O . GLU A 1 125 ? -0.848 1.556 27.155 1.00 89.94 125 GLU A O 1
ATOM 962 N N . GLU A 1 126 ? -0.021 2.312 25.200 1.00 89.62 126 GLU A N 1
ATOM 963 C CA . GLU A 1 126 ? -0.278 3.732 25.453 1.00 89.62 126 GLU A CA 1
ATOM 964 C C . GLU A 1 126 ? -1.765 4.094 25.368 1.00 89.62 126 GLU A C 1
ATOM 966 O O . GLU A 1 126 ? -2.279 4.836 26.209 1.00 89.62 126 GLU A O 1
ATOM 971 N N . ASP A 1 127 ? -2.474 3.580 24.359 1.00 90.75 127 ASP A N 1
ATOM 972 C CA . ASP A 1 127 ? -3.891 3.873 24.152 1.00 90.75 127 ASP A CA 1
ATOM 973 C C . ASP A 1 127 ? -4.673 2.648 23.647 1.00 90.75 127 ASP A C 1
ATOM 975 O O . ASP A 1 127 ? -5.055 2.572 22.470 1.00 90.75 127 ASP A O 1
ATOM 979 N N . PRO A 1 128 ? -5.016 1.706 24.548 1.00 92.44 128 PRO A N 1
ATOM 980 C CA . PRO A 1 128 ? -5.766 0.503 24.192 1.00 92.44 128 PRO A CA 1
ATOM 981 C C . PRO A 1 128 ? -7.127 0.810 23.554 1.00 92.44 128 PRO A C 1
ATOM 983 O O . PRO A 1 128 ? -7.693 -0.020 22.844 1.00 92.44 128 PRO A O 1
ATOM 986 N N . SER A 1 129 ? -7.679 2.005 23.795 1.00 93.75 129 SER A N 1
ATOM 987 C CA . SER A 1 129 ? -8.999 2.397 23.300 1.00 93.75 129 SER A CA 1
ATOM 988 C C . SER A 1 129 ? -9.031 2.592 21.781 1.00 93.75 129 SER A C 1
ATOM 990 O O . SER A 1 129 ? -10.088 2.401 21.160 1.00 93.75 129 SER A O 1
ATOM 992 N N . LYS A 1 130 ? -7.879 2.900 21.168 1.00 93.25 130 LYS A N 1
ATOM 993 C CA . LYS A 1 130 ? -7.729 3.033 19.713 1.00 93.25 130 LYS A CA 1
ATOM 994 C C . LYS A 1 130 ? -7.775 1.700 18.979 1.00 93.25 130 LYS A C 1
ATOM 996 O O . LYS A 1 130 ? -8.036 1.682 17.776 1.00 93.25 130 LYS A O 1
ATOM 1001 N N . PHE A 1 131 ? -7.583 0.596 19.689 1.00 95.00 131 PHE A N 1
ATOM 1002 C CA . PHE A 1 131 ? -7.497 -0.740 19.120 1.00 95.00 131 PHE A CA 1
ATOM 1003 C C . PHE A 1 131 ? -8.806 -1.508 19.266 1.00 95.00 131 PHE A C 1
ATOM 1005 O O . PHE A 1 131 ? -9.669 -1.200 20.094 1.00 95.00 131 PHE A O 1
ATOM 1012 N N . GLU A 1 132 ? -8.997 -2.479 18.383 1.00 94.56 132 GLU A N 1
ATOM 1013 C CA . GLU A 1 132 ? -10.083 -3.443 18.469 1.00 94.56 132 GLU A CA 1
ATOM 1014 C C . GLU A 1 132 ? -9.978 -4.246 19.773 1.00 94.56 132 GLU A C 1
ATOM 1016 O O . GLU A 1 132 ? -8.895 -4.459 20.311 1.00 94.56 132 GLU A O 1
ATOM 1021 N N . ALA A 1 133 ? -11.121 -4.670 20.317 1.00 93.06 133 ALA A N 1
ATOM 1022 C CA . ALA A 1 133 ? -11.156 -5.370 21.603 1.00 93.06 133 ALA A CA 1
ATOM 1023 C C . ALA A 1 133 ? -10.666 -6.824 21.506 1.00 93.06 133 ALA A C 1
ATOM 1025 O O . ALA A 1 133 ? -10.225 -7.397 22.498 1.00 93.06 133 ALA A O 1
ATOM 1026 N N . THR A 1 134 ? -10.763 -7.419 20.318 1.00 94.12 134 THR A N 1
ATOM 1027 C CA . THR A 1 134 ? -10.382 -8.804 20.038 1.00 94.12 134 THR A CA 1
ATOM 1028 C C . THR A 1 134 ? -9.305 -8.828 18.962 1.00 94.12 134 THR A C 1
ATOM 1030 O O . THR A 1 134 ? -9.453 -8.107 17.972 1.00 94.12 134 THR A O 1
ATOM 1033 N N . PRO A 1 135 ? -8.261 -9.660 19.110 1.00 95.06 135 PRO A N 1
ATOM 1034 C CA . PRO A 1 135 ? -7.256 -9.809 18.072 1.00 95.06 135 PRO A CA 1
ATOM 1035 C C . PRO A 1 135 ? -7.872 -10.494 16.846 1.00 95.06 135 PRO A C 1
ATOM 1037 O O . PRO A 1 135 ? -8.746 -11.357 16.970 1.00 95.06 135 PRO A O 1
ATOM 1040 N N . ARG A 1 136 ? -7.414 -10.110 15.656 1.00 94.94 136 ARG A N 1
ATOM 1041 C CA . ARG A 1 136 ? -7.820 -10.703 14.377 1.00 94.94 136 ARG A CA 1
ATOM 1042 C C . ARG A 1 136 ? -6.658 -10.676 13.394 1.00 94.94 136 ARG A C 1
ATOM 1044 O O . ARG A 1 136 ? -5.711 -9.923 13.583 1.00 94.94 136 ARG A O 1
ATOM 1051 N N . ALA A 1 137 ? -6.760 -11.457 12.322 1.00 94.19 137 ALA A N 1
ATOM 1052 C CA . ALA A 1 137 ? -5.807 -11.361 11.225 1.00 94.19 137 ALA A CA 1
ATOM 1053 C C . ALA A 1 137 ? -5.819 -9.942 10.628 1.00 94.19 137 ALA A C 1
ATOM 1055 O O . ALA A 1 137 ? -6.879 -9.395 10.287 1.00 94.19 137 ALA A O 1
ATOM 1056 N N . CYS A 1 138 ? -4.634 -9.354 10.523 1.00 90.44 138 CYS A N 1
ATOM 1057 C CA . CYS A 1 138 ? -4.387 -8.097 9.847 1.00 90.44 138 CYS A CA 1
ATOM 1058 C C . CYS A 1 138 ? -4.605 -8.291 8.346 1.00 90.44 138 CYS A C 1
ATOM 1060 O O . CYS A 1 138 ? -3.980 -9.143 7.721 1.00 90.44 138 CYS A O 1
ATOM 1062 N N . GLY A 1 139 ? -5.459 -7.472 7.736 1.00 85.19 139 GLY A N 1
ATOM 1063 C CA . GLY A 1 139 ? -5.700 -7.497 6.293 1.00 85.19 139 GLY A CA 1
ATOM 1064 C C . GLY A 1 139 ? -4.527 -6.981 5.454 1.00 85.19 139 GLY A C 1
ATOM 1065 O O . GLY A 1 139 ? -4.662 -6.898 4.236 1.00 85.19 139 GLY A O 1
ATOM 1066 N N . ASN A 1 140 ? -3.418 -6.592 6.092 1.00 84.19 140 ASN A N 1
ATOM 1067 C CA . ASN A 1 140 ? -2.194 -6.160 5.430 1.00 84.19 140 ASN A CA 1
ATOM 1068 C C . ASN A 1 140 ? -1.104 -7.251 5.482 1.00 84.19 140 ASN A C 1
ATOM 1070 O O . ASN A 1 140 ? -0.785 -7.824 4.449 1.00 84.19 140 ASN A O 1
ATOM 1074 N N . CYS A 1 141 ? -0.596 -7.596 6.673 1.00 85.19 141 CYS A N 1
ATOM 1075 C CA . CYS A 1 141 ? 0.475 -8.594 6.831 1.00 85.19 141 CYS A CA 1
ATOM 1076 C C . CYS A 1 141 ? -0.013 -10.018 7.165 1.00 85.19 141 CYS A C 1
ATOM 1078 O O . CYS A 1 141 ? 0.785 -10.949 7.180 1.00 85.19 141 CYS A O 1
ATOM 1080 N N . GLY A 1 142 ? -1.300 -10.213 7.474 1.00 87.62 142 GLY A N 1
ATOM 1081 C CA . GLY A 1 142 ? -1.858 -11.510 7.878 1.00 87.62 142 GLY A CA 1
ATOM 1082 C C . GLY A 1 142 ? -1.631 -11.899 9.345 1.00 87.62 142 GLY A C 1
ATOM 1083 O O . GLY A 1 142 ? -2.268 -12.840 9.819 1.00 87.62 142 GLY A O 1
ATOM 1084 N N . GLU A 1 143 ? -0.786 -11.177 10.085 1.00 91.06 143 GLU A N 1
ATOM 1085 C CA . GLU A 1 143 ? -0.523 -11.447 11.503 1.00 91.06 143 GLU A CA 1
ATOM 1086 C C . GLU A 1 143 ? -1.784 -11.272 12.354 1.00 91.06 143 GLU A C 1
ATOM 1088 O O . GLU A 1 143 ? -2.609 -10.389 12.107 1.00 91.06 143 GLU A O 1
ATOM 1093 N N . VAL A 1 144 ? -1.954 -12.131 13.361 1.00 93.94 144 VAL A N 1
ATOM 1094 C CA . VAL A 1 144 ? -3.086 -12.046 14.287 1.00 93.94 144 VAL A CA 1
ATOM 1095 C C . VAL A 1 144 ? -2.722 -11.104 15.424 1.00 93.94 144 VAL A C 1
ATOM 1097 O O . VAL A 1 144 ? -1.983 -11.483 16.328 1.00 93.94 144 VAL A O 1
ATOM 1100 N N . ASP A 1 145 ? -3.284 -9.899 15.390 1.00 94.12 145 ASP A N 1
ATOM 1101 C CA . ASP A 1 145 ? -3.027 -8.861 16.386 1.00 94.12 145 ASP A CA 1
ATOM 1102 C C . ASP A 1 145 ? -4.274 -7.991 16.625 1.00 94.12 145 ASP A C 1
ATOM 1104 O O . ASP A 1 145 ? -5.299 -8.086 15.938 1.00 94.12 145 ASP A O 1
ATOM 1108 N N . TYR A 1 146 ? -4.216 -7.135 17.637 1.00 94.12 146 TYR A N 1
ATOM 1109 C CA . TYR A 1 146 ? -5.200 -6.101 17.898 1.00 94.12 146 TYR A CA 1
ATOM 1110 C C . TYR A 1 146 ? -5.010 -4.987 16.874 1.00 94.12 146 TYR A C 1
ATOM 1112 O O . TYR A 1 146 ? -4.150 -4.126 17.015 1.00 94.12 146 TYR A O 1
ATOM 1120 N N . CYS A 1 147 ? -5.830 -4.995 15.830 1.00 93.50 147 CYS A N 1
ATOM 1121 C CA . CYS A 1 147 ? -5.796 -3.950 14.817 1.00 93.50 147 CYS A CA 1
ATOM 1122 C C . CYS A 1 147 ? -6.388 -2.634 15.351 1.00 93.50 147 CYS A C 1
ATOM 1124 O O . CYS A 1 147 ? -7.339 -2.620 16.132 1.00 93.50 147 CYS A O 1
ATOM 1126 N N . MET A 1 148 ? -5.853 -1.504 14.901 1.00 93.19 148 MET A N 1
ATOM 1127 C CA . MET A 1 148 ? -6.368 -0.171 15.191 1.00 93.19 148 MET A CA 1
ATOM 1128 C C . MET A 1 148 ? -7.739 0.031 14.527 1.00 93.19 148 MET A C 1
ATOM 1130 O O . MET A 1 148 ? -7.942 -0.305 13.357 1.00 93.19 148 MET A O 1
ATOM 1134 N N . LYS A 1 149 ? -8.693 0.623 15.254 1.00 92.25 149 LYS A N 1
ATOM 1135 C CA . LYS A 1 149 ? -10.038 0.899 14.729 1.00 92.25 149 LYS A CA 1
ATOM 1136 C C . LYS A 1 149 ? -9.958 1.896 13.575 1.00 92.25 149 LYS A C 1
ATOM 1138 O O . LYS A 1 149 ? -9.263 2.908 13.652 1.00 92.25 149 LYS A O 1
ATOM 1143 N N . LYS A 1 150 ? -10.783 1.679 12.544 1.00 86.38 150 LYS A N 1
ATOM 1144 C CA . LYS A 1 150 ? -10.808 2.493 11.313 1.00 86.38 150 LYS A CA 1
ATOM 1145 C C . LYS A 1 150 ? -10.990 3.999 11.542 1.00 86.38 150 LYS A C 1
ATOM 1147 O O . LYS A 1 150 ? -10.485 4.789 10.758 1.00 86.38 150 LYS A O 1
ATOM 1152 N N . VAL A 1 151 ? -11.664 4.409 12.618 1.00 86.75 151 VAL A N 1
ATOM 1153 C CA . VAL A 1 151 ? -11.864 5.831 12.967 1.00 86.75 151 VAL A CA 1
ATOM 1154 C C . VAL A 1 151 ? -10.567 6.567 13.340 1.00 86.75 151 VAL A C 1
ATOM 1156 O O . VAL A 1 151 ? -10.534 7.796 13.288 1.00 86.75 151 VAL A O 1
ATOM 1159 N N . TYR A 1 152 ? -9.509 5.829 13.695 1.00 86.19 152 TYR A N 1
ATOM 1160 C CA . TYR A 1 152 ? -8.188 6.362 14.043 1.00 86.19 152 TYR A CA 1
ATOM 1161 C C . TYR A 1 152 ? -7.161 6.215 12.910 1.00 86.19 152 TYR A C 1
ATOM 1163 O O . TYR A 1 152 ? -6.028 6.661 13.056 1.00 86.19 152 TYR A O 1
ATOM 1171 N N . LEU A 1 153 ? -7.557 5.643 11.767 1.00 76.56 153 LEU A N 1
ATOM 1172 C CA . LEU A 1 153 ? -6.756 5.639 10.546 1.00 76.56 153 LEU A CA 1
ATOM 1173 C C . LEU A 1 153 ? -7.004 6.961 9.809 1.00 76.56 153 LEU A C 1
ATOM 1175 O O . LEU A 1 153 ? -7.993 7.095 9.085 1.00 76.56 153 LEU A O 1
ATOM 1179 N N . LYS A 1 154 ? -6.160 7.961 10.054 1.00 65.50 154 LYS A N 1
ATOM 1180 C CA . LYS A 1 154 ? -6.175 9.243 9.339 1.00 65.50 154 LYS A CA 1
ATOM 1181 C C . LYS A 1 154 ? -4.905 9.406 8.524 1.00 65.50 154 LYS A C 1
ATOM 1183 O O . LYS A 1 154 ? -3.838 9.042 9.061 1.00 65.50 154 LYS A O 1
#

Radius of gyration: 22.83 Å; chains: 1; bounding box: 79×25×56 Å

Foldseek 3Di:
DPVVVVVVVVVVVVVVVVVVVVVVPDQPDADDPQAAPQPGHGADDPDPPDPDDDDDDDRQPQPADQQPRRRHGHTPVCCPPPRSNFAQDLADGSNHGCQQDQWDCSNRGPRHARQFWHDHPPVCVVPVPQWDPAWQQGPRNRDTGTTGDRVPRD

pLDDT: mean 75.76, std 14.41, range [39.97, 95.06]

Sequence (154 aa):
MHKETCFSEKRINAMLDKINAEEAAKPPPKPKADQCTGCGVKFPQRDEDDEDEDMEEDGEEALADACDDCGYMVCEGCVSDTNNGSCHCLNSNFGNSYCGVSPRWYHGGRGKSYRGDRHPEGEREEDPSKFEATPRACGNCGEVDYCMKKVYLK

Secondary structure (DSSP, 8-state):
--HHHHHHHHHHHHHHHHHHHHHHHSPPPPPPTTB-TTT-PBPPP--TT-------S-S----S---TTT-----HHHHT-TTTTS---SSEETTEEGGGSPPPTTTTSTTPPP-S----TTHHHH-GGGB-SS-EE-TTT--EE-PBPGGG--